Protein AF-A0A0Q1A3V9-F1 (afdb_monomer_lite)

Radius of gyration: 18.38 Å; chains: 1; bounding box: 42×22×51 Å

Structure (mmCIF, N/CA/C/O backbone):
data_AF-A0A0Q1A3V9-F1
#
_entry.id   AF-A0A0Q1A3V9-F1
#
loop_
_atom_site.group_PDB
_atom_site.id
_atom_site.type_symbol
_atom_site.label_atom_id
_atom_site.label_alt_id
_atom_site.label_comp_id
_atom_site.label_asym_id
_atom_site.label_entity_id
_atom_site.label_seq_id
_atom_site.pdbx_PDB_ins_code
_atom_site.Cartn_x
_atom_site.Cartn_y
_atom_site.Cartn_z
_atom_site.occupancy
_atom_site.B_iso_or_equiv
_atom_site.auth_seq_id
_atom_site.auth_comp_id
_atom_site.auth_asym_id
_atom_site.auth_atom_id
_atom_site.pdbx_PDB_model_num
ATOM 1 N N . MET A 1 1 ? -21.938 8.834 19.922 1.00 61.06 1 MET A N 1
ATOM 2 C CA . MET A 1 1 ? -21.779 8.556 18.467 1.00 61.06 1 MET A CA 1
ATOM 3 C C . MET A 1 1 ? -20.473 9.074 17.847 1.00 61.06 1 MET A C 1
ATOM 5 O O . MET A 1 1 ? -19.868 8.330 17.084 1.00 61.06 1 MET A O 1
ATOM 9 N N . LYS A 1 2 ? -20.009 10.298 18.155 1.00 62.69 2 LYS A N 1
ATOM 10 C CA . LYS A 1 2 ? -18.816 10.923 17.535 1.00 62.69 2 LYS A CA 1
ATOM 11 C C . LYS A 1 2 ? -17.523 10.093 17.674 1.00 62.69 2 LYS A C 1
ATOM 13 O O . LYS A 1 2 ? -16.856 9.842 16.678 1.00 62.69 2 LYS A O 1
ATOM 18 N N . TYR A 1 3 ? -17.247 9.552 18.864 1.00 70.19 3 TYR A N 1
ATOM 19 C CA . TYR A 1 3 ? -16.063 8.714 19.125 1.00 70.19 3 TYR A CA 1
ATOM 20 C C . TYR A 1 3 ? -16.040 7.381 18.358 1.00 70.19 3 TYR A C 1
ATOM 22 O O . TYR A 1 3 ? -14.968 6.889 18.019 1.00 70.19 3 TYR A O 1
ATOM 30 N N . ARG A 1 4 ? -17.211 6.814 18.017 1.00 76.38 4 ARG A N 1
ATOM 31 C CA . ARG A 1 4 ? -17.283 5.612 17.165 1.00 76.38 4 ARG A CA 1
ATOM 32 C C . ARG A 1 4 ? -16.769 5.924 15.763 1.00 76.38 4 ARG A C 1
ATOM 34 O O . ARG A 1 4 ? -15.914 5.197 15.277 1.00 76.38 4 ARG A O 1
ATOM 41 N N . LYS A 1 5 ? -17.224 7.028 15.157 1.00 84.38 5 LYS A N 1
ATOM 42 C CA . LYS A 1 5 ? -16.795 7.452 13.812 1.00 84.38 5 LYS A CA 1
ATOM 43 C C . LYS A 1 5 ? -15.290 7.730 13.747 1.00 84.38 5 LYS A C 1
ATOM 45 O O . LYS A 1 5 ? -14.640 7.284 12.811 1.00 84.38 5 LYS A O 1
ATOM 50 N N . ILE A 1 6 ? -14.735 8.378 14.776 1.00 90.81 6 ILE A N 1
ATOM 51 C CA . ILE A 1 6 ? -13.287 8.630 14.883 1.00 90.81 6 ILE A CA 1
ATOM 52 C C . ILE A 1 6 ? -12.504 7.311 14.901 1.00 90.81 6 ILE A C 1
ATOM 54 O O . ILE A 1 6 ? -11.519 7.175 14.185 1.00 90.81 6 ILE A O 1
ATOM 58 N N . GLY A 1 7 ? -12.970 6.311 15.656 1.00 91.19 7 GLY A N 1
ATOM 59 C CA . GLY A 1 7 ? -12.313 5.004 15.706 1.00 91.19 7 GLY A CA 1
ATOM 60 C C . GLY A 1 7 ? -12.325 4.242 14.375 1.00 91.19 7 GLY A C 1
ATOM 61 O O . GLY A 1 7 ? -11.374 3.519 14.096 1.00 91.19 7 GLY A O 1
ATOM 62 N N . PHE A 1 8 ? -13.373 4.395 13.560 1.00 94.25 8 PHE A N 1
ATOM 63 C CA . PHE A 1 8 ? -13.413 3.836 12.203 1.00 94.25 8 PHE A CA 1
ATOM 64 C C . PHE A 1 8 ? -12.449 4.565 11.268 1.00 94.25 8 PHE A C 1
ATOM 66 O O . PHE A 1 8 ? -11.632 3.914 10.624 1.00 94.25 8 PHE A O 1
ATOM 73 N N . ALA A 1 9 ? -12.483 5.900 11.262 1.00 95.25 9 ALA A N 1
ATOM 74 C CA . ALA A 1 9 ? -11.587 6.709 10.441 1.00 95.25 9 ALA A CA 1
ATOM 75 C C . ALA A 1 9 ? -10.109 6.430 10.758 1.00 95.25 9 ALA A C 1
ATOM 77 O O . ALA A 1 9 ? -9.315 6.223 9.846 1.00 95.25 9 ALA A O 1
ATOM 78 N N . PHE A 1 10 ? -9.754 6.342 12.045 1.00 96.38 10 PHE A N 1
ATOM 79 C CA . PHE A 1 10 ? -8.395 6.010 12.469 1.00 96.38 10 PHE A CA 1
ATOM 80 C C . PHE A 1 10 ? -7.955 4.626 11.974 1.00 96.38 10 PHE A C 1
ATOM 82 O O . PHE A 1 10 ? -6.864 4.492 11.435 1.00 96.38 10 PHE A O 1
ATOM 89 N N . SER A 1 11 ? -8.815 3.609 12.100 1.00 96.81 11 SER A N 1
ATOM 90 C CA . SER A 1 11 ? -8.506 2.248 11.639 1.00 96.81 11 SER A CA 1
ATOM 91 C C . SER A 1 11 ? -8.310 2.178 10.122 1.00 96.81 11 SER A C 1
ATOM 93 O O . SER A 1 11 ? -7.390 1.519 9.648 1.00 96.81 11 SER A O 1
ATOM 95 N N . MET A 1 12 ? -9.140 2.893 9.356 1.00 98.00 12 MET A N 1
ATOM 96 C CA . MET A 1 12 ? -9.003 2.991 7.900 1.00 98.00 12 MET A CA 1
ATOM 97 C C . MET A 1 12 ? -7.692 3.673 7.502 1.00 98.00 12 MET A C 1
ATOM 99 O O . MET A 1 12 ? -6.972 3.151 6.658 1.00 98.00 12 MET A O 1
ATOM 103 N N . LEU A 1 13 ? -7.356 4.807 8.126 1.00 97.75 13 LEU A N 1
ATOM 104 C CA . LEU A 1 13 ? -6.099 5.510 7.856 1.00 97.75 13 LEU A CA 1
ATOM 105 C C . LEU A 1 13 ? -4.884 4.649 8.210 1.00 97.75 13 LEU A C 1
ATOM 107 O O . LEU A 1 13 ? -3.966 4.543 7.403 1.00 97.75 13 LEU A O 1
ATOM 111 N N . ALA A 1 14 ? -4.898 3.994 9.373 1.00 97.94 14 ALA A N 1
ATOM 112 C CA . ALA A 1 14 ? -3.828 3.092 9.783 1.00 97.94 14 ALA A CA 1
ATOM 113 C C . ALA A 1 14 ? -3.656 1.936 8.785 1.00 97.94 14 ALA A C 1
ATOM 115 O O . ALA A 1 14 ? -2.543 1.689 8.328 1.00 97.94 14 ALA A O 1
ATOM 116 N N . GLY A 1 15 ? -4.751 1.278 8.388 1.00 98.19 15 GLY A N 1
ATOM 117 C CA . GLY A 1 15 ? -4.717 0.211 7.387 1.00 98.19 15 GLY A CA 1
ATOM 118 C C . GLY A 1 15 ? -4.191 0.688 6.032 1.00 98.19 15 GLY A C 1
ATOM 119 O O . GLY A 1 15 ? -3.359 0.017 5.428 1.00 98.19 15 GLY A O 1
ATOM 120 N N . GLY A 1 16 ? -4.615 1.873 5.583 1.00 98.19 16 GLY A N 1
ATOM 121 C CA . GLY A 1 16 ? -4.133 2.495 4.350 1.00 98.19 16 GLY A CA 1
ATOM 122 C C . GLY A 1 16 ? -2.627 2.767 4.367 1.00 98.19 16 GLY A C 1
ATOM 123 O O . GLY A 1 16 ? -1.922 2.366 3.445 1.00 98.19 16 GLY A O 1
ATOM 124 N N . VAL A 1 17 ? -2.121 3.395 5.434 1.00 98.12 17 VAL A N 1
ATOM 125 C CA . VAL A 1 17 ? -0.684 3.678 5.598 1.00 98.12 17 VAL A CA 1
ATOM 126 C C . VAL A 1 17 ? 0.126 2.384 5.637 1.00 98.12 17 VAL A C 1
ATOM 128 O O . VAL A 1 17 ? 1.117 2.268 4.921 1.00 98.12 17 VAL A O 1
ATOM 131 N N . ILE A 1 18 ? -0.310 1.393 6.421 1.00 98.19 18 ILE A N 1
ATOM 132 C CA . ILE A 1 18 ? 0.371 0.096 6.520 1.00 98.19 18 ILE A CA 1
ATOM 133 C C . ILE A 1 18 ? 0.433 -0.587 5.150 1.00 98.19 18 ILE A C 1
ATOM 135 O O . ILE A 1 18 ? 1.499 -1.050 4.758 1.00 98.19 18 ILE A O 1
ATOM 139 N N . ALA A 1 19 ? -0.668 -0.620 4.397 1.00 98.12 19 ALA A N 1
ATOM 140 C CA . ALA A 1 19 ? -0.696 -1.258 3.083 1.00 98.12 19 ALA A CA 1
ATOM 141 C C . ALA A 1 19 ? 0.211 -0.557 2.064 1.00 98.12 19 ALA A C 1
ATOM 143 O O . ALA A 1 19 ? 0.902 -1.234 1.309 1.00 98.12 19 ALA A O 1
ATOM 144 N N . VAL A 1 20 ? 0.264 0.779 2.065 1.00 97.81 20 VAL A N 1
ATOM 145 C CA . VAL A 1 20 ? 1.205 1.523 1.212 1.00 97.81 20 VAL A CA 1
ATOM 146 C C . VAL A 1 20 ? 2.651 1.195 1.583 1.00 97.81 20 VAL A C 1
ATOM 148 O O . VAL A 1 20 ? 3.454 0.936 0.690 1.00 97.81 20 VAL A O 1
ATOM 151 N N . LEU A 1 21 ? 2.985 1.149 2.876 1.00 97.50 21 LEU A N 1
ATOM 152 C CA . LEU A 1 21 ? 4.333 0.792 3.326 1.00 97.50 21 LEU A CA 1
ATOM 153 C C . LEU A 1 21 ? 4.708 -0.635 2.922 1.00 97.50 21 LEU A C 1
ATOM 155 O O . LEU A 1 21 ? 5.765 -0.827 2.334 1.00 97.50 21 LEU A O 1
ATOM 159 N N . LEU A 1 22 ? 3.831 -1.615 3.167 1.00 97.06 22 LEU A N 1
ATOM 160 C CA . LEU A 1 22 ? 4.046 -3.004 2.745 1.00 97.06 22 LEU A CA 1
ATOM 161 C C . LEU A 1 22 ? 4.179 -3.122 1.227 1.00 97.06 22 LEU A C 1
ATOM 163 O O . LEU A 1 22 ? 4.936 -3.955 0.736 1.00 97.06 22 LEU A O 1
ATOM 167 N N . ASN A 1 23 ? 3.458 -2.294 0.474 1.00 96.38 23 ASN A N 1
ATOM 168 C CA . ASN A 1 23 ? 3.567 -2.292 -0.970 1.00 96.38 23 ASN A CA 1
ATOM 169 C C . ASN A 1 23 ? 4.934 -1.776 -1.448 1.00 96.38 23 ASN A C 1
ATOM 171 O O . ASN A 1 23 ? 5.545 -2.388 -2.320 1.00 96.38 23 ASN A O 1
ATOM 175 N N . LEU A 1 24 ? 5.431 -0.693 -0.846 1.00 93.88 24 LEU A N 1
ATOM 176 C CA . LEU A 1 24 ? 6.739 -0.116 -1.169 1.00 93.88 24 LEU A CA 1
ATOM 177 C C . LEU A 1 24 ? 7.913 -1.006 -0.743 1.00 93.88 24 LEU A C 1
ATOM 179 O O . LEU A 1 24 ? 8.951 -0.974 -1.392 1.00 93.88 24 LEU A O 1
ATOM 183 N N . THR A 1 25 ? 7.771 -1.774 0.340 1.00 93.12 25 THR A N 1
ATOM 184 C CA . THR A 1 25 ? 8.872 -2.589 0.874 1.00 93.12 25 THR A CA 1
ATOM 185 C C . THR A 1 25 ? 8.815 -4.042 0.428 1.00 93.12 25 THR A C 1
ATOM 187 O O . THR A 1 25 ? 9.815 -4.571 -0.027 1.00 93.12 25 THR A O 1
ATOM 190 N N . LEU A 1 26 ? 7.662 -4.704 0.534 1.00 93.81 26 LEU A N 1
ATOM 191 C CA . LEU A 1 26 ? 7.551 -6.144 0.287 1.00 93.81 26 LEU A CA 1
ATOM 192 C C . LEU A 1 26 ? 6.993 -6.456 -1.096 1.00 93.81 26 LEU A C 1
ATOM 194 O O . LEU A 1 26 ? 7.544 -7.287 -1.810 1.00 93.81 26 LEU A O 1
ATOM 198 N N . VAL A 1 27 ? 5.884 -5.821 -1.486 1.00 92.44 27 VAL A N 1
ATOM 199 C CA . VAL A 1 27 ? 5.231 -6.138 -2.769 1.00 92.44 27 VAL A CA 1
ATOM 200 C C . VAL A 1 27 ? 6.121 -5.709 -3.928 1.00 92.44 27 VAL A C 1
ATOM 202 O O . VAL A 1 27 ? 6.281 -6.463 -4.882 1.00 92.44 27 VAL A O 1
ATOM 205 N N . GLN A 1 28 ? 6.743 -4.533 -3.846 1.00 89.00 28 GLN A N 1
ATOM 206 C CA . GLN A 1 28 ? 7.692 -4.086 -4.858 1.00 89.00 28 GLN A CA 1
ATOM 207 C C . GLN A 1 28 ? 8.851 -5.080 -5.019 1.00 89.00 28 GLN A C 1
ATOM 209 O O . GLN A 1 28 ? 9.089 -5.536 -6.132 1.00 89.00 28 GLN A O 1
ATOM 214 N N . GLU A 1 29 ? 9.514 -5.497 -3.940 1.00 89.38 29 GLU A N 1
ATOM 215 C CA . GLU A 1 29 ? 10.597 -6.490 -4.025 1.00 89.38 29 GLU A CA 1
ATOM 216 C C . GLU A 1 29 ? 10.119 -7.843 -4.570 1.00 89.38 29 GLU A C 1
ATOM 218 O O . GLU A 1 29 ? 10.808 -8.468 -5.373 1.00 89.38 29 GLU A O 1
ATOM 223 N N . LEU A 1 30 ? 8.916 -8.285 -4.194 1.00 90.50 30 LEU A N 1
ATOM 224 C CA . LEU A 1 30 ? 8.371 -9.567 -4.637 1.00 90.50 30 LEU A CA 1
ATOM 225 C C . LEU A 1 30 ? 8.025 -9.583 -6.134 1.00 90.50 30 LEU A C 1
ATOM 227 O O . LEU A 1 30 ? 8.257 -10.584 -6.811 1.00 90.50 30 LEU A O 1
ATOM 231 N N . PHE A 1 31 ? 7.444 -8.499 -6.652 1.00 87.56 31 PHE A N 1
ATOM 232 C CA . PHE A 1 31 ? 7.018 -8.407 -8.053 1.00 87.56 31 PHE A CA 1
ATOM 233 C C . PHE A 1 31 ? 8.136 -7.937 -8.988 1.00 87.56 31 PHE A C 1
ATOM 235 O O . PHE A 1 31 ? 8.110 -8.249 -10.181 1.00 87.56 31 PHE A O 1
ATOM 242 N N . THR A 1 32 ? 9.131 -7.218 -8.469 1.00 87.50 32 THR A N 1
ATOM 243 C CA . THR A 1 32 ? 10.306 -6.769 -9.225 1.00 87.50 32 THR A CA 1
ATOM 244 C C . THR A 1 32 ? 11.604 -7.179 -8.526 1.00 87.50 32 THR A C 1
ATOM 246 O O . THR A 1 32 ? 12.369 -6.307 -8.119 1.00 87.50 32 THR A O 1
ATOM 249 N N . PRO A 1 33 ? 11.869 -8.495 -8.390 1.00 85.06 33 PRO A N 1
ATOM 250 C CA . PRO A 1 33 ? 13.014 -9.001 -7.628 1.00 85.06 33 PRO A CA 1
ATOM 251 C C . PRO A 1 33 ? 14.359 -8.698 -8.296 1.00 85.06 33 PRO A C 1
ATOM 253 O O . PRO A 1 33 ? 15.364 -8.528 -7.615 1.00 85.06 33 PRO A O 1
ATOM 256 N N . ASP A 1 34 ? 14.375 -8.609 -9.627 1.00 86.56 34 ASP A N 1
ATOM 257 C CA . ASP A 1 34 ? 15.517 -8.134 -10.402 1.00 86.56 34 ASP A CA 1
ATOM 258 C C . ASP A 1 34 ? 15.099 -6.870 -11.174 1.00 86.56 34 ASP A C 1
ATOM 260 O O . ASP A 1 34 ? 14.408 -6.974 -12.195 1.00 86.56 34 ASP A O 1
ATOM 264 N N . PRO A 1 35 ? 15.458 -5.665 -10.697 1.00 8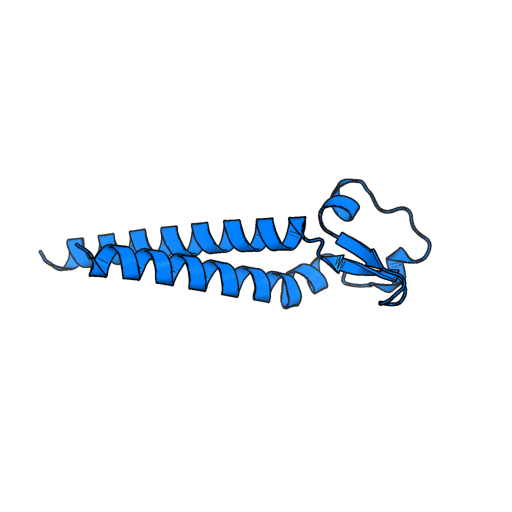1.44 35 PR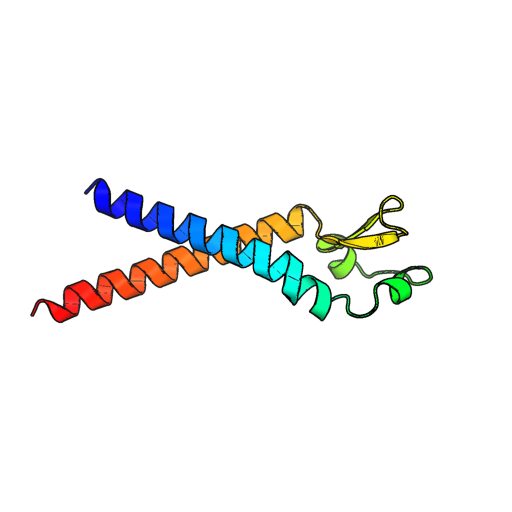O A N 1
ATOM 265 C CA . PRO A 1 35 ? 15.113 -4.421 -11.376 1.00 81.44 35 PRO A CA 1
ATOM 266 C C . PRO A 1 35 ? 15.880 -4.240 -12.698 1.00 81.44 35 PRO A C 1
ATOM 268 O O . PRO A 1 35 ? 15.344 -3.636 -13.629 1.00 81.44 35 PRO A O 1
ATOM 271 N N . CYS A 1 36 ? 17.074 -4.832 -12.834 1.00 84.25 36 CYS A N 1
ATOM 272 C CA . CYS A 1 36 ? 17.908 -4.746 -14.036 1.00 84.25 36 CYS A CA 1
ATOM 273 C C . CYS A 1 36 ? 17.324 -5.553 -15.208 1.00 84.25 36 CYS A C 1
ATOM 275 O O . CYS A 1 36 ? 17.570 -5.234 -16.376 1.00 84.25 36 CYS A O 1
ATOM 277 N N . TYR A 1 37 ? 16.504 -6.570 -14.916 1.00 85.12 37 TYR A N 1
ATOM 278 C CA . TYR A 1 37 ? 15.808 -7.401 -15.907 1.00 85.12 37 TYR A CA 1
ATOM 279 C C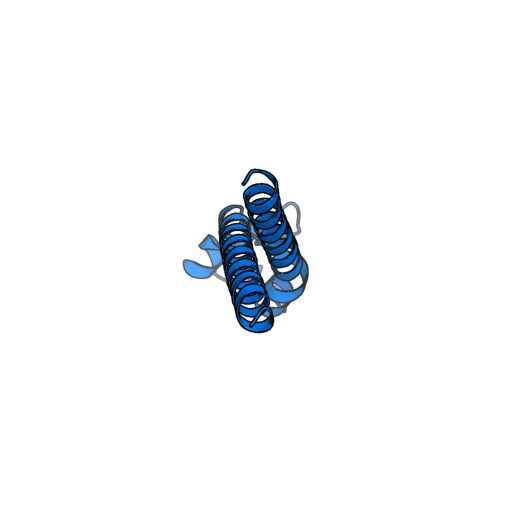 . TYR A 1 37 ? 15.035 -6.580 -16.955 1.00 85.12 37 TYR A C 1
ATOM 281 O O . TYR A 1 37 ? 14.890 -7.003 -18.109 1.00 85.12 37 TYR A O 1
ATOM 289 N N . TYR A 1 38 ? 14.546 -5.403 -16.561 1.00 83.81 38 TYR A N 1
ATOM 290 C CA . TYR A 1 38 ? 13.625 -4.591 -17.347 1.00 83.81 38 TYR A CA 1
ATOM 291 C C . TYR A 1 38 ? 14.306 -3.635 -18.338 1.00 83.81 38 TYR A C 1
ATOM 293 O O . TYR A 1 38 ? 13.632 -3.148 -19.240 1.00 83.81 38 TYR A O 1
ATOM 301 N N . HIS A 1 39 ? 15.630 -3.440 -18.268 1.00 80.69 39 HIS A N 1
ATOM 302 C CA . HIS A 1 39 ? 16.348 -2.476 -19.122 1.00 80.69 39 HIS A CA 1
ATOM 303 C C . HIS A 1 39 ? 16.282 -2.786 -20.622 1.00 80.69 39 HIS A C 1
ATOM 305 O O . HIS A 1 39 ? 16.377 -1.885 -21.446 1.00 80.69 39 HIS A O 1
ATOM 311 N N . ASN A 1 40 ? 16.125 -4.059 -20.995 1.00 81.25 40 ASN A N 1
ATOM 312 C CA . ASN A 1 40 ? 16.154 -4.497 -22.395 1.00 81.25 40 ASN A CA 1
ATOM 313 C C . ASN A 1 40 ? 14.927 -5.331 -22.781 1.00 81.25 40 ASN A C 1
ATOM 315 O O . ASN A 1 40 ? 14.956 -6.087 -23.756 1.00 81.25 40 ASN A O 1
ATOM 319 N N . ARG A 1 41 ? 13.846 -5.247 -22.000 1.00 82.12 41 ARG A N 1
ATOM 320 C CA . ARG A 1 41 ? 12.655 -6.075 -22.204 1.00 82.12 41 ARG A CA 1
ATOM 321 C C . ARG A 1 41 ? 11.399 -5.236 -22.298 1.00 82.12 41 ARG A C 1
ATOM 323 O O . ARG A 1 41 ? 11.209 -4.264 -21.579 1.00 82.12 41 ARG A O 1
ATOM 330 N N . LYS A 1 42 ? 10.498 -5.672 -23.178 1.00 83.38 42 LYS A N 1
ATOM 331 C CA . LYS A 1 42 ? 9.153 -5.109 -23.254 1.00 83.38 42 LYS A CA 1
ATOM 332 C C . LYS A 1 42 ? 8.354 -5.568 -22.041 1.00 83.38 42 LYS A C 1
ATOM 334 O O . LYS A 1 42 ? 8.190 -6.765 -21.811 1.00 83.38 42 LYS A O 1
ATOM 339 N N . THR A 1 43 ? 7.846 -4.604 -21.294 1.00 87.12 43 THR A N 1
ATOM 340 C CA . THR A 1 43 ? 6.900 -4.812 -20.203 1.00 87.12 43 THR A CA 1
ATOM 341 C C . THR A 1 43 ? 5.492 -5.018 -20.760 1.00 87.12 43 THR A C 1
ATOM 343 O O . THR A 1 43 ? 5.143 -4.524 -21.836 1.00 87.12 43 THR A O 1
ATOM 346 N N . ASN A 1 44 ? 4.666 -5.779 -20.044 1.00 89.62 44 ASN A N 1
ATOM 347 C CA . ASN A 1 44 ? 3.276 -6.002 -20.438 1.00 89.62 44 ASN A CA 1
ATOM 348 C C . ASN A 1 44 ? 2.357 -4.884 -19.905 1.00 89.62 44 ASN A C 1
ATOM 350 O O . ASN A 1 44 ? 2.762 -4.036 -19.109 1.00 89.62 44 ASN A O 1
ATOM 354 N N . PHE A 1 45 ? 1.098 -4.891 -20.349 1.00 89.88 45 PHE A N 1
ATOM 355 C CA . PHE A 1 45 ? 0.106 -3.892 -19.945 1.00 89.88 45 PHE A CA 1
ATOM 356 C C . PHE A 1 45 ? -0.093 -3.835 -18.424 1.00 89.88 45 PHE A C 1
ATOM 358 O O . PHE A 1 45 ? -0.085 -2.751 -17.849 1.00 89.88 45 PHE A O 1
ATOM 365 N N . PHE A 1 46 ? -0.218 -4.992 -17.765 1.00 88.19 46 PHE A N 1
ATOM 366 C CA . PHE A 1 46 ? -0.418 -5.060 -16.315 1.00 88.19 46 PHE A CA 1
ATOM 367 C C . PHE A 1 46 ? 0.758 -4.457 -15.552 1.00 88.19 46 PHE A C 1
ATOM 369 O O . PHE A 1 46 ? 0.557 -3.650 -14.650 1.00 88.19 46 PHE A O 1
ATOM 376 N N . PHE A 1 47 ? 1.981 -4.789 -15.956 1.00 91.62 47 PHE A N 1
ATOM 377 C CA . PHE A 1 47 ? 3.187 -4.224 -15.379 1.00 91.62 47 PHE A CA 1
ATOM 378 C C . PHE A 1 47 ? 3.180 -2.704 -15.502 1.00 91.62 47 PHE A C 1
ATOM 380 O O . PHE A 1 47 ? 3.299 -2.031 -14.491 1.00 91.62 47 PHE A O 1
ATOM 387 N N . ASN A 1 48 ? 2.937 -2.169 -16.702 1.00 91.06 48 ASN A N 1
ATOM 388 C CA . ASN A 1 48 ? 2.936 -0.723 -16.954 1.00 91.06 48 ASN A CA 1
ATOM 389 C C . ASN A 1 48 ? 1.825 0.036 -16.215 1.00 91.06 48 ASN A C 1
ATOM 391 O O . ASN A 1 48 ? 1.911 1.247 -16.019 1.00 91.06 48 ASN A O 1
ATOM 395 N N . PHE A 1 49 ? 0.767 -0.664 -15.810 1.00 93.31 49 PHE A N 1
ATOM 396 C CA . PHE A 1 49 ? -0.318 -0.081 -15.033 1.00 93.31 49 PHE A CA 1
ATOM 397 C C . PHE A 1 49 ? 0.083 0.127 -13.566 1.00 93.31 49 PHE A C 1
ATOM 399 O O . PHE A 1 49 ? -0.233 1.154 -12.959 1.00 93.31 49 PHE A O 1
ATOM 406 N N . PHE A 1 50 ? 0.828 -0.827 -13.004 1.00 94.69 50 PHE A N 1
ATOM 407 C CA . PHE A 1 50 ? 1.240 -0.822 -11.599 1.00 94.69 50 PHE A CA 1
ATOM 408 C C . PHE A 1 50 ? 2.654 -0.281 -11.366 1.00 94.69 50 PHE A C 1
ATOM 410 O O . PHE A 1 50 ? 2.953 0.207 -10.277 1.00 94.69 50 PHE A O 1
ATOM 417 N N . TYR A 1 51 ? 3.515 -0.330 -12.372 1.00 93.56 51 TYR A N 1
ATOM 418 C CA . TYR A 1 51 ? 4.911 0.067 -12.301 1.00 93.56 51 TYR A CA 1
ATOM 419 C C . TYR A 1 51 ? 5.281 0.860 -13.549 1.00 93.56 51 TYR A C 1
ATOM 421 O O . TYR A 1 51 ? 4.823 0.574 -14.651 1.00 93.56 51 TYR A O 1
ATOM 429 N N . LYS A 1 52 ? 6.120 1.873 -13.378 1.00 91.62 52 LYS A N 1
ATOM 430 C CA . LYS A 1 52 ? 6.722 2.621 -14.480 1.00 91.62 52 LYS A CA 1
ATOM 431 C C . LYS A 1 52 ? 8.235 2.539 -14.365 1.00 91.62 52 LYS A C 1
ATOM 433 O O . LYS A 1 52 ? 8.765 2.493 -13.259 1.00 91.62 52 LYS A O 1
ATOM 438 N N . LEU A 1 53 ? 8.913 2.543 -15.503 1.00 89.62 53 LEU A N 1
ATOM 439 C CA . LEU A 1 53 ? 10.361 2.720 -15.557 1.00 89.62 53 LEU A CA 1
ATOM 440 C C . LEU A 1 53 ? 10.634 4.227 -15.574 1.00 89.62 53 LEU A C 1
ATOM 442 O O . LEU A 1 53 ? 9.915 4.978 -16.238 1.00 89.62 53 LEU A O 1
ATOM 446 N N . SER A 1 54 ? 11.605 4.681 -14.788 1.00 83.62 54 SER A N 1
ATOM 447 C CA . SER A 1 54 ? 11.970 6.096 -14.713 1.00 83.62 54 SER A CA 1
ATOM 448 C C . SER A 1 54 ? 13.466 6.259 -14.889 1.00 83.62 54 SER A C 1
ATOM 450 O O . SER A 1 54 ? 14.227 5.710 -14.093 1.00 83.62 54 SER A O 1
ATOM 452 N N . ALA A 1 55 ? 13.874 7.087 -15.850 1.00 81.94 55 ALA A N 1
ATOM 453 C CA . ALA A 1 55 ? 15.279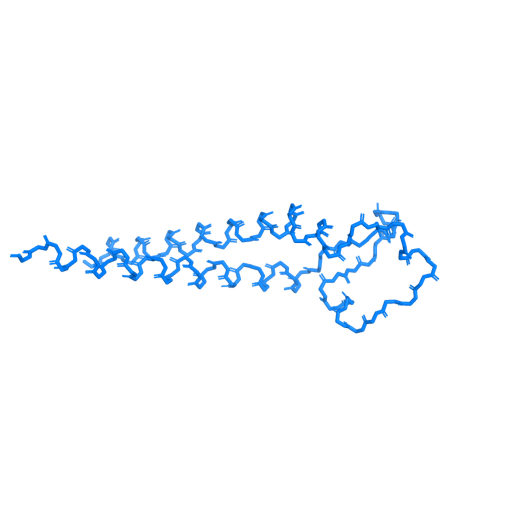 7.397 -16.098 1.00 81.94 55 ALA A CA 1
ATOM 454 C C . ALA A 1 55 ? 15.987 7.955 -14.849 1.00 81.94 55 ALA A C 1
ATOM 456 O O . ALA A 1 55 ? 17.152 7.653 -14.611 1.00 81.94 55 ALA A O 1
ATOM 457 N N . GLU A 1 56 ? 15.268 8.700 -13.999 1.00 83.19 56 GLU A N 1
ATOM 458 C CA . GLU A 1 56 ? 15.788 9.227 -12.725 1.00 83.19 56 GLU A CA 1
ATOM 459 C C . GLU A 1 56 ? 16.209 8.126 -11.740 1.00 83.19 56 GLU A C 1
ATOM 461 O O . GLU A 1 56 ? 17.085 8.344 -10.908 1.00 83.19 56 GLU A O 1
ATOM 466 N N . ASN A 1 57 ? 15.616 6.936 -11.858 1.00 79.94 57 ASN A N 1
ATOM 467 C CA . ASN A 1 57 ? 15.928 5.765 -11.040 1.00 79.94 57 ASN A CA 1
ATOM 468 C C . ASN A 1 57 ? 16.696 4.708 -11.841 1.00 79.94 57 ASN A C 1
ATOM 470 O O . ASN A 1 57 ? 16.600 3.522 -11.536 1.00 79.94 57 ASN A O 1
ATOM 474 N N . GLY A 1 58 ? 17.410 5.125 -12.891 1.00 82.12 58 GLY A N 1
ATOM 475 C CA . GLY A 1 58 ? 18.156 4.223 -13.764 1.00 82.12 58 GLY A CA 1
ATOM 476 C C . GLY A 1 58 ? 17.259 3.257 -14.530 1.00 82.12 58 GLY A C 1
ATOM 477 O O . GLY A 1 58 ? 17.639 2.115 -14.706 1.00 82.12 58 GLY A O 1
ATOM 478 N N . ASP A 1 59 ? 16.057 3.680 -14.927 1.00 83.56 59 ASP A N 1
ATOM 479 C CA . ASP A 1 59 ? 15.039 2.837 -15.568 1.00 83.56 59 ASP A CA 1
ATOM 480 C C . ASP A 1 59 ? 14.612 1.619 -14.734 1.00 83.56 59 ASP A C 1
ATOM 482 O O . ASP A 1 59 ? 14.043 0.663 -15.258 1.00 83.56 59 ASP A O 1
ATOM 486 N N . HIS A 1 60 ? 14.794 1.677 -13.410 1.00 87.38 60 HIS A N 1
ATOM 487 C CA . HIS A 1 60 ? 14.255 0.665 -12.512 1.00 87.38 60 HIS A CA 1
ATOM 488 C C . HIS A 1 60 ? 12.734 0.805 -12.337 1.00 87.38 60 HIS A C 1
ATOM 490 O O . HIS A 1 60 ? 12.198 1.923 -12.338 1.00 87.38 60 HIS A O 1
ATOM 496 N N . PRO A 1 61 ? 12.020 -0.319 -12.135 1.00 90.25 61 PRO A N 1
ATOM 497 C CA . PRO A 1 61 ? 10.596 -0.300 -11.845 1.00 90.25 61 PRO A CA 1
ATOM 498 C C . PRO A 1 61 ? 10.293 0.462 -10.561 1.00 90.25 61 PRO A C 1
ATOM 500 O O . PRO A 1 61 ? 10.778 0.118 -9.482 1.00 90.25 61 PRO A O 1
ATOM 503 N N . ILE A 1 62 ? 9.426 1.462 -10.671 1.00 92.12 62 ILE A N 1
ATOM 504 C CA . ILE A 1 62 ? 8.860 2.166 -9.526 1.00 92.12 62 ILE A CA 1
ATOM 505 C C . ILE A 1 62 ? 7.333 2.108 -9.549 1.00 92.12 62 ILE A C 1
ATOM 507 O O . ILE A 1 62 ? 6.736 2.182 -10.628 1.00 92.12 62 ILE A O 1
ATOM 511 N N . PRO A 1 63 ? 6.672 1.996 -8.384 1.00 94.69 63 PRO A N 1
ATOM 512 C CA . PRO A 1 63 ? 5.219 1.980 -8.310 1.00 94.69 63 PRO A CA 1
ATOM 513 C C . PRO A 1 63 ? 4.603 3.230 -8.942 1.00 94.69 63 PRO A C 1
ATOM 515 O O . PRO A 1 63 ? 5.068 4.357 -8.749 1.00 94.69 63 PRO A O 1
ATOM 518 N N . THR A 1 64 ? 3.527 3.044 -9.701 1.00 95.69 64 THR A N 1
ATOM 519 C CA . THR A 1 64 ? 2.741 4.161 -10.233 1.00 95.69 64 THR A CA 1
ATOM 520 C C . THR A 1 64 ? 1.879 4.789 -9.139 1.00 95.69 64 THR A C 1
ATOM 522 O O . THR A 1 64 ? 1.602 4.185 -8.102 1.00 95.69 64 THR A O 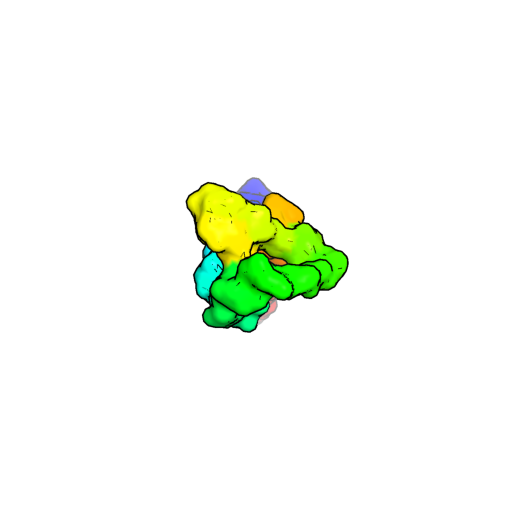1
ATOM 525 N N . LEU A 1 65 ? 1.362 5.995 -9.395 1.00 95.50 65 LEU A N 1
ATOM 526 C CA . LEU A 1 65 ? 0.334 6.580 -8.530 1.00 95.50 65 LEU A CA 1
ATOM 527 C C . LEU A 1 65 ? -0.883 5.651 -8.412 1.00 95.50 65 LEU A C 1
ATOM 529 O O . LEU A 1 65 ? -1.447 5.514 -7.333 1.00 95.50 65 LEU A O 1
ATOM 533 N N . PHE A 1 66 ? -1.256 4.980 -9.506 1.00 96.56 66 PHE A N 1
ATOM 534 C CA . PHE A 1 66 ? -2.346 4.010 -9.500 1.00 96.56 66 PHE A CA 1
ATOM 535 C C . PHE A 1 66 ? -2.078 2.860 -8.521 1.00 96.56 66 PHE A C 1
ATOM 537 O O . PHE A 1 66 ? -2.937 2.542 -7.704 1.00 96.56 66 PHE A O 1
ATOM 544 N N . ASN A 1 67 ? -0.872 2.291 -8.540 1.00 97.12 67 ASN A N 1
ATOM 545 C CA . ASN A 1 67 ? -0.462 1.252 -7.597 1.00 97.12 67 ASN A CA 1
ATOM 546 C C . ASN A 1 67 ? -0.587 1.721 -6.135 1.00 97.12 67 ASN A C 1
ATOM 548 O O . ASN A 1 67 ? -1.181 1.029 -5.303 1.00 97.12 67 ASN A O 1
ATOM 552 N N . LEU A 1 68 ? -0.111 2.932 -5.834 1.00 96.88 68 LEU A N 1
ATOM 553 C CA . LEU A 1 68 ? -0.207 3.503 -4.488 1.00 96.88 68 LEU A CA 1
ATOM 554 C C . LEU A 1 68 ? -1.660 3.740 -4.061 1.00 96.88 68 LEU A C 1
ATOM 556 O O . LEU A 1 68 ? -2.014 3.450 -2.920 1.00 96.88 68 LEU A O 1
ATOM 560 N N . LEU A 1 69 ? -2.517 4.210 -4.971 1.00 97.88 69 LEU A N 1
ATOM 561 C CA . LEU A 1 69 ? -3.946 4.400 -4.709 1.00 97.88 69 LEU A CA 1
ATOM 562 C C . LEU A 1 69 ? -4.661 3.071 -4.459 1.00 97.88 69 LEU A C 1
ATOM 564 O O . LEU A 1 69 ? -5.447 2.974 -3.519 1.00 97.88 69 LEU A O 1
ATOM 568 N N . VAL A 1 70 ? -4.373 2.039 -5.254 1.00 97.19 70 VAL A N 1
ATOM 569 C CA . VAL A 1 70 ? -4.924 0.693 -5.042 1.00 97.19 70 VAL A CA 1
ATOM 570 C C . VAL A 1 70 ? -4.499 0.154 -3.681 1.00 97.19 70 VAL A C 1
ATOM 572 O O . VAL A 1 70 ? -5.348 -0.293 -2.912 1.00 97.19 70 VAL A O 1
ATOM 575 N N . SER A 1 71 ? -3.213 0.266 -3.345 1.00 97.44 71 SER A N 1
ATOM 576 C CA . SER A 1 71 ? -2.679 -0.162 -2.048 1.00 97.44 71 SER A CA 1
ATOM 577 C C . SER A 1 71 ? -3.350 0.574 -0.888 1.00 97.44 71 SER A C 1
ATOM 579 O O . SER A 1 71 ? -3.775 -0.051 0.084 1.00 97.44 71 SER A O 1
ATOM 581 N N . LEU A 1 72 ? -3.525 1.893 -1.014 1.00 98.19 72 LEU A N 1
ATOM 582 C CA . LEU A 1 72 ? -4.211 2.719 -0.024 1.00 98.19 72 LEU A CA 1
ATOM 583 C C . LEU A 1 72 ? -5.668 2.278 0.167 1.00 98.19 72 LEU A C 1
ATOM 585 O O . LEU A 1 72 ? -6.102 2.082 1.300 1.00 98.19 72 LEU A O 1
ATOM 589 N N . VAL A 1 73 ? -6.417 2.095 -0.924 1.00 98.31 73 VAL A N 1
ATOM 590 C CA . VAL A 1 73 ? -7.829 1.685 -0.879 1.00 98.31 73 VAL A CA 1
ATOM 591 C C . VAL A 1 73 ? -7.971 0.299 -0.254 1.00 98.31 73 VAL A C 1
ATOM 593 O O . VAL A 1 73 ? -8.788 0.128 0.651 1.00 98.31 73 VAL A O 1
ATOM 596 N N . ILE A 1 74 ? -7.153 -0.671 -0.672 1.00 98.06 74 ILE A N 1
ATOM 597 C CA . ILE A 1 74 ? -7.146 -2.020 -0.090 1.00 98.06 74 ILE A CA 1
ATOM 598 C C . ILE A 1 74 ? -6.858 -1.941 1.411 1.00 98.06 74 ILE A C 1
ATOM 600 O O . ILE A 1 74 ? -7.606 -2.501 2.212 1.00 98.06 74 ILE A O 1
ATOM 604 N N . GLY A 1 75 ? -5.834 -1.187 1.813 1.00 98.25 75 GLY A N 1
ATOM 605 C CA . GLY A 1 75 ? -5.497 -0.995 3.220 1.00 98.25 75 GLY A CA 1
ATOM 606 C C . GLY A 1 75 ? -6.623 -0.358 4.032 1.00 98.25 75 GLY A C 1
ATOM 607 O O . GLY A 1 75 ? -6.927 -0.816 5.135 1.00 98.25 75 GLY A O 1
ATOM 608 N N . MET A 1 76 ? -7.296 0.658 3.488 1.00 98.38 76 MET A N 1
ATOM 609 C CA . MET A 1 76 ? -8.443 1.296 4.141 1.00 98.38 76 MET A CA 1
ATOM 610 C C . MET A 1 76 ? -9.611 0.324 4.329 1.00 98.38 76 MET A C 1
ATOM 612 O O . MET A 1 76 ? -10.238 0.329 5.391 1.00 98.38 76 MET A O 1
ATOM 616 N N . LEU A 1 77 ? -9.891 -0.526 3.337 1.00 98.31 77 LEU A N 1
ATOM 617 C CA . LEU A 1 77 ? -10.931 -1.553 3.422 1.00 98.31 77 LEU A CA 1
ATOM 618 C C . LEU A 1 77 ? -10.590 -2.619 4.470 1.00 98.31 77 LEU A C 1
ATOM 620 O O . LEU A 1 77 ? -11.449 -2.968 5.279 1.00 98.31 77 LEU A O 1
ATOM 624 N N . VAL A 1 78 ? -9.338 -3.081 4.520 1.00 97.88 78 VAL A N 1
ATOM 625 C CA . VAL A 1 78 ? -8.867 -4.021 5.553 1.00 97.88 78 VAL A CA 1
ATOM 626 C C . VAL A 1 78 ? -8.967 -3.391 6.944 1.00 97.88 78 VAL A C 1
ATOM 628 O O . VAL A 1 78 ? -9.494 -4.010 7.868 1.00 97.88 78 VAL A O 1
ATOM 631 N N . GLY A 1 79 ? -8.539 -2.136 7.095 1.00 97.75 79 GLY A N 1
ATOM 632 C CA . GLY A 1 79 ? -8.648 -1.393 8.350 1.00 97.75 79 GLY A CA 1
ATOM 633 C C . GLY A 1 79 ? -10.097 -1.202 8.807 1.00 97.75 79 GLY A C 1
ATOM 634 O O . GLY A 1 79 ? -10.389 -1.300 10.003 1.00 97.75 79 GLY A O 1
ATOM 635 N N . LEU A 1 80 ? -11.023 -0.970 7.871 1.00 97.25 80 LEU A N 1
ATOM 636 C CA . LEU A 1 80 ? -12.459 -0.925 8.145 1.00 97.25 80 LEU A CA 1
ATOM 637 C C . LEU A 1 80 ? -12.975 -2.290 8.614 1.00 97.25 80 LEU A C 1
ATOM 639 O O . LEU A 1 80 ? -13.624 -2.367 9.657 1.00 97.25 80 LEU A O 1
ATOM 643 N N . TRP A 1 81 ? -12.660 -3.355 7.876 1.00 97.19 81 TRP A N 1
ATOM 644 C CA . TRP A 1 81 ? -13.098 -4.716 8.180 1.00 97.19 81 TRP A CA 1
ATOM 645 C C . TRP A 1 81 ? -12.612 -5.178 9.559 1.00 97.19 81 TRP A C 1
ATOM 647 O O . TRP A 1 81 ? -13.405 -5.637 10.381 1.00 97.19 81 TRP A O 1
ATOM 657 N N . PHE A 1 82 ? -11.343 -4.921 9.881 1.00 95.44 82 PHE A N 1
ATOM 658 C CA . PHE A 1 82 ? -10.772 -5.184 11.201 1.00 95.44 82 PHE A CA 1
ATOM 659 C C . PHE A 1 82 ? -11.523 -4.446 12.319 1.00 95.44 82 PHE A C 1
ATOM 661 O O . PHE A 1 82 ? -11.817 -5.012 13.376 1.00 95.44 82 PHE A O 1
ATOM 668 N N . LYS A 1 83 ? -11.901 -3.181 12.084 1.00 94.69 83 LYS A N 1
ATOM 669 C CA . LYS A 1 83 ? -12.658 -2.404 13.069 1.00 94.69 83 LYS A CA 1
ATOM 670 C C . LYS A 1 83 ? -14.064 -2.953 13.295 1.00 94.69 83 LYS A C 1
ATOM 672 O O . LYS A 1 83 ? -14.524 -2.930 14.440 1.00 94.69 83 LYS A O 1
ATOM 677 N N . ILE A 1 84 ? -14.726 -3.418 12.234 1.00 94.00 84 ILE A N 1
ATOM 678 C CA . ILE A 1 84 ? -16.047 -4.054 12.305 1.00 94.00 84 ILE A CA 1
ATOM 679 C C . ILE A 1 84 ? -15.962 -5.292 13.202 1.00 94.00 84 ILE A C 1
ATOM 681 O O . ILE A 1 84 ? -16.646 -5.321 14.226 1.00 94.00 84 ILE A O 1
ATOM 685 N N . ILE A 1 85 ? -15.032 -6.210 12.919 1.00 93.62 85 ILE A N 1
ATOM 686 C CA . ILE A 1 85 ? -14.840 -7.455 13.684 1.00 93.62 85 ILE A CA 1
ATOM 687 C C . ILE A 1 85 ? -14.619 -7.175 15.176 1.00 93.62 85 ILE A C 1
ATOM 689 O O . ILE A 1 85 ? -15.303 -7.739 16.029 1.00 93.62 85 ILE A O 1
ATOM 693 N N . ILE A 1 86 ? -13.707 -6.257 15.518 1.00 92.06 86 ILE A N 1
ATOM 694 C CA . ILE A 1 86 ? -13.442 -5.904 16.925 1.00 92.06 86 ILE A CA 1
ATOM 695 C C . ILE A 1 86 ? -14.684 -5.311 17.595 1.00 92.06 86 ILE A C 1
ATOM 697 O O . ILE A 1 86 ? -14.940 -5.548 18.778 1.00 92.06 86 ILE A O 1
ATOM 701 N N . SER A 1 87 ? -15.449 -4.496 16.866 1.00 89.06 87 SER A N 1
ATOM 702 C CA . SER A 1 87 ? -16.649 -3.874 17.419 1.00 89.06 87 SER 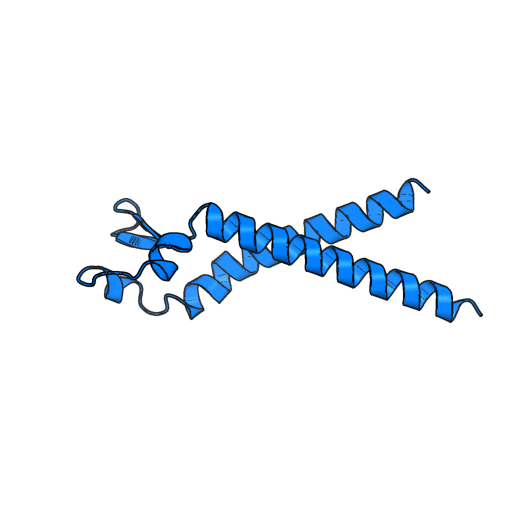A CA 1
ATOM 703 C C . SER A 1 87 ? -17.767 -4.884 17.685 1.00 89.06 87 SER A C 1
ATOM 705 O O . SER A 1 87 ? -18.458 -4.742 18.691 1.00 89.06 87 SER A O 1
ATOM 707 N N . GLU A 1 88 ? -17.898 -5.916 16.850 1.00 87.94 88 GLU A N 1
ATOM 708 C CA . GLU A 1 88 ? -18.845 -7.021 17.037 1.00 87.94 88 GLU A CA 1
ATOM 709 C C . GLU A 1 88 ? -18.447 -7.905 18.222 1.00 87.94 88 GLU A C 1
ATOM 711 O O . GLU A 1 88 ? -19.255 -8.125 19.123 1.00 87.94 88 GLU A O 1
ATOM 716 N N . GLN A 1 89 ? -17.174 -8.307 18.295 1.00 85.88 89 GLN A N 1
ATOM 717 C CA . GLN A 1 89 ? -16.615 -9.077 19.415 1.00 85.88 89 GLN A CA 1
ATOM 718 C C . GLN A 1 89 ? -16.874 -8.390 20.766 1.00 85.88 89 GLN A C 1
ATOM 720 O O . GLN A 1 89 ? -17.323 -9.018 21.725 1.00 85.88 89 GLN A O 1
ATOM 725 N N . LYS A 1 90 ? -16.666 -7.069 20.835 1.00 80.31 90 LYS A N 1
ATOM 726 C CA . LYS A 1 90 ? -16.909 -6.280 22.051 1.00 80.31 90 LYS A CA 1
ATOM 727 C C . LYS A 1 90 ? -18.383 -6.235 22.466 1.00 80.31 90 LYS A C 1
ATOM 729 O O . LYS A 1 90 ? -18.663 -6.081 23.654 1.00 80.31 90 LYS A O 1
ATOM 734 N N . ASN A 1 91 ? -19.313 -6.302 21.516 1.00 75.94 91 ASN A N 1
ATOM 735 C CA . ASN A 1 91 ? -20.742 -6.319 21.828 1.00 75.94 91 ASN A CA 1
ATOM 736 C C . ASN A 1 91 ? -21.179 -7.700 22.336 1.00 75.94 91 ASN A C 1
ATOM 738 O O . ASN A 1 91 ? -21.982 -7.762 23.259 1.00 75.94 91 ASN A O 1
ATOM 742 N N . ASN A 1 92 ? -20.607 -8.778 21.793 1.00 74.25 92 ASN A N 1
ATOM 743 C CA . ASN A 1 92 ? -20.922 -10.149 22.202 1.00 74.25 92 ASN A CA 1
ATOM 744 C C . ASN A 1 92 ? -20.365 -10.499 23.594 1.00 74.25 92 ASN A C 1
ATOM 746 O O . ASN A 1 92 ? -21.005 -11.232 24.330 1.00 74.25 92 ASN A O 1
ATOM 750 N N . ALA A 1 93 ? -19.219 -9.933 23.990 1.00 69.50 93 ALA A N 1
ATOM 751 C CA . ALA A 1 93 ? -18.596 -10.161 25.303 1.00 69.50 93 ALA A CA 1
ATOM 752 C C . ALA A 1 93 ? -19.231 -9.371 26.472 1.00 69.50 93 ALA A C 1
ATOM 754 O O . ALA A 1 93 ? -18.686 -9.352 27.574 1.00 69.50 93 ALA A O 1
ATOM 755 N N . LYS A 1 94 ? -20.323 -8.636 26.226 1.00 65.00 94 LYS A N 1
ATOM 756 C CA . LYS A 1 94 ? -21.046 -7.840 27.235 1.00 65.00 94 LYS A CA 1
ATOM 757 C C . LYS A 1 94 ? -22.337 -8.498 27.741 1.00 65.00 94 LYS A C 1
ATOM 759 O O . LYS A 1 94 ? -23.053 -7.859 28.513 1.00 65.00 94 LYS A O 1
ATOM 764 N N . PHE A 1 95 ? -22.618 -9.718 27.298 1.00 50.94 95 PHE A N 1
ATOM 765 C CA . PHE A 1 95 ? -23.679 -10.590 27.802 1.00 50.94 95 PHE A CA 1
ATOM 766 C C . PHE A 1 95 ? -23.056 -11.705 28.640 1.00 50.94 95 PHE A C 1
ATOM 768 O O . PHE A 1 95 ? -23.747 -12.168 29.570 1.00 50.94 95 PHE A O 1
#

Secondary structure (DSSP, 8-state):
-HHHHHHHHHHHHHHHHHHHHHIIIIIHHHH-S-SGGGGGSPPPHHHHHHEEEEGGGTTEEEE-HHHHHHHHHHHHHHHHHHHHHHHHHHHHTT-

pLDDT: mean 89.53, std 9.32, range [50.94, 98.38]

Sequence (95 aa):
MKYRKIGFAFSMLAGGVIAVLLNLTLVQELFTPDPCYYHNRKTNFFFNFFYKLSAENGDHPIPTLFNLLVSLVIGMLVGLWFKIIISEQKNNAKF

Foldseek 3Di:
DVVLVVQLVVLLQVLLVVLLVCCQPPVCCVVCVDQVVPPPDDDDPVQVQQWFQDVVVVRGTDGDPNNSVVSNNVRSVVSNVVSVVVVVVVVVVVD